Protein AF-A0A536ZQW8-F1 (afdb_monomer_lite)

Secondary structure (DSSP, 8-state):
----HHHHHHHHHHHHHHHHHHHHHHHHHHHHHHT--HHHHHT--SSTTSPPHHHH-

Sequence (57 aa):
MTISMYQASTPRFATMLRNLSTLIDKAEAHCAAKKIEPVALTAARLFPDMFPFTRQV

Radius of gyration: 15.78 Å; chains: 1; bounding box: 28×25×48 Å

Structure (mmCIF, N/CA/C/O backbone):
data_AF-A0A536ZQW8-F1
#
_entry.id   AF-A0A536ZQW8-F1
#
loop_
_atom_site.group_PDB
_atom_site.id
_atom_site.type_symbo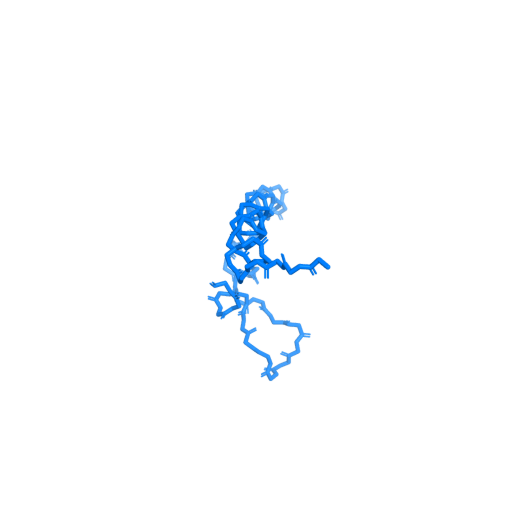l
_atom_site.label_atom_id
_atom_site.label_alt_id
_atom_site.label_comp_id
_atom_site.label_asym_id
_atom_site.label_entity_id
_atom_site.label_seq_id
_atom_site.pdbx_PDB_ins_code
_atom_site.Cartn_x
_atom_site.Cartn_y
_atom_site.Cartn_z
_atom_site.occupancy
_atom_site.B_iso_or_equiv
_atom_site.auth_seq_id
_atom_site.auth_comp_id
_atom_site.auth_asym_id
_atom_site.auth_atom_id
_atom_site.pdbx_PDB_model_num
ATOM 1 N N . MET A 1 1 ? -9.450 5.480 33.748 1.00 68.81 1 MET A N 1
ATOM 2 C CA . MET A 1 1 ? -10.098 5.791 32.456 1.00 68.81 1 MET A CA 1
ATOM 3 C C . MET A 1 1 ? -10.150 4.522 31.630 1.00 68.81 1 MET A C 1
ATOM 5 O O . MET A 1 1 ? -9.108 3.904 31.452 1.00 68.81 1 MET A O 1
ATOM 9 N N . THR A 1 2 ? -11.332 4.114 31.178 1.00 85.00 2 THR A N 1
ATOM 10 C CA . THR A 1 2 ? -11.523 2.974 30.272 1.00 85.00 2 THR A CA 1
ATOM 11 C C . THR A 1 2 ? -11.748 3.503 28.858 1.00 85.00 2 THR A C 1
ATOM 13 O O . THR A 1 2 ? -12.532 4.427 28.659 1.00 85.00 2 THR A O 1
ATOM 16 N N . ILE A 1 3 ? -11.036 2.948 27.879 1.00 90.94 3 ILE A N 1
ATOM 17 C CA . ILE A 1 3 ? -11.277 3.216 26.456 1.00 90.94 3 ILE A CA 1
ATOM 18 C C . ILE A 1 3 ? -11.918 1.980 25.836 1.00 90.94 3 ILE A C 1
ATOM 20 O O . ILE A 1 3 ? -11.562 0.853 26.183 1.00 90.94 3 ILE A O 1
ATOM 24 N N . SER A 1 4 ? -12.872 2.176 24.930 1.00 95.75 4 SER A N 1
ATOM 25 C CA . SER A 1 4 ? -13.433 1.060 24.164 1.00 95.75 4 SER A CA 1
ATOM 26 C C . SER A 1 4 ? -12.423 0.540 23.136 1.00 95.75 4 SER A C 1
ATOM 28 O O . SER A 1 4 ? -11.582 1.292 22.637 1.00 95.75 4 SER A O 1
ATOM 30 N N . MET A 1 5 ? -12.553 -0.731 22.747 1.00 94.69 5 MET A N 1
ATOM 31 C CA . MET A 1 5 ? -11.762 -1.304 21.648 1.00 94.69 5 MET A CA 1
ATOM 32 C C . MET A 1 5 ? -11.939 -0.527 20.339 1.00 94.69 5 MET A C 1
ATOM 34 O O . MET A 1 5 ? -10.983 -0.341 19.592 1.00 94.69 5 MET A O 1
ATOM 38 N N . TYR A 1 6 ? -13.137 0.007 20.089 1.00 95.56 6 TYR A N 1
ATOM 39 C CA . TYR A 1 6 ? -13.382 0.866 18.935 1.00 95.56 6 TYR A CA 1
ATOM 40 C C . TYR A 1 6 ? -12.513 2.128 18.976 1.00 95.56 6 TYR A C 1
ATOM 42 O O . TYR A 1 6 ? -11.827 2.430 18.003 1.00 95.56 6 TYR A O 1
ATOM 50 N N . GLN A 1 7 ? -12.495 2.838 20.109 1.00 92.56 7 GLN A N 1
ATOM 51 C CA . GLN A 1 7 ? -11.679 4.046 20.281 1.00 92.56 7 GLN A CA 1
ATOM 52 C C . GLN A 1 7 ? -10.178 3.745 20.197 1.00 92.56 7 GLN A C 1
ATOM 54 O O . GLN A 1 7 ? -9.419 4.572 19.695 1.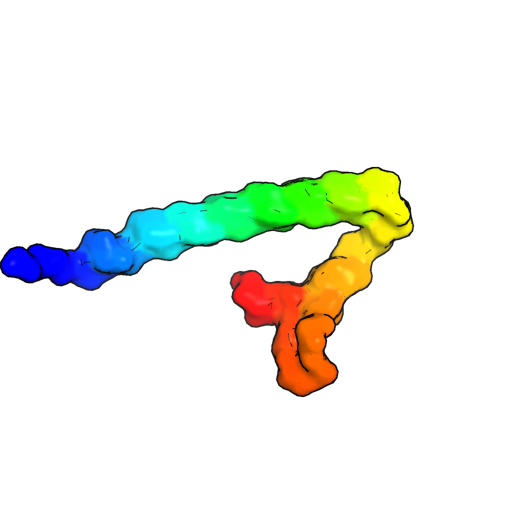00 92.56 7 GLN A O 1
ATOM 59 N N . ALA A 1 8 ? -9.751 2.565 20.654 1.00 93.19 8 ALA A N 1
ATOM 60 C CA . ALA A 1 8 ? -8.356 2.144 20.598 1.00 93.19 8 ALA A CA 1
ATOM 61 C C . ALA A 1 8 ? -7.884 1.775 19.176 1.00 93.19 8 ALA A C 1
ATOM 63 O O . ALA A 1 8 ? -6.712 1.988 18.853 1.00 93.19 8 ALA A O 1
ATOM 64 N N . SER A 1 9 ? -8.771 1.234 18.332 1.00 96.06 9 SER A N 1
ATOM 65 C CA . SER A 1 9 ? -8.377 0.546 17.094 1.00 96.06 9 SER A CA 1
ATOM 66 C C . SER A 1 9 ? -8.918 1.192 15.821 1.00 96.06 9 SER A C 1
ATOM 68 O O . SER A 1 9 ? -8.135 1.626 14.977 1.00 96.06 9 SER A O 1
ATOM 70 N N . THR A 1 10 ? -10.237 1.289 15.658 1.00 97.06 10 THR A N 1
ATOM 71 C CA . THR A 1 10 ? -10.869 1.593 14.362 1.00 97.06 10 THR A CA 1
ATOM 72 C C . THR A 1 10 ? -10.405 2.904 13.713 1.00 97.06 10 THR A C 1
ATOM 74 O O . THR A 1 10 ? -9.929 2.857 12.574 1.00 97.06 10 THR A O 1
ATOM 77 N N . PRO A 1 11 ? -10.459 4.076 14.383 1.00 96.56 11 PRO A N 1
ATOM 78 C CA . PRO A 1 11 ? -10.023 5.326 13.758 1.00 96.56 11 PRO A CA 1
ATOM 79 C C . PRO A 1 11 ? -8.513 5.336 13.483 1.00 96.56 11 PRO A C 1
ATOM 81 O O . PRO A 1 11 ? -8.045 5.985 12.542 1.00 96.56 11 PRO A O 1
ATOM 84 N N . ARG A 1 12 ? -7.741 4.586 14.277 1.00 95.94 12 ARG A N 1
ATOM 85 C CA . ARG A 1 12 ? -6.288 4.496 14.153 1.00 95.94 12 ARG A CA 1
ATOM 86 C C . ARG A 1 12 ? -5.892 3.638 12.955 1.00 95.94 12 ARG A C 1
ATOM 88 O O 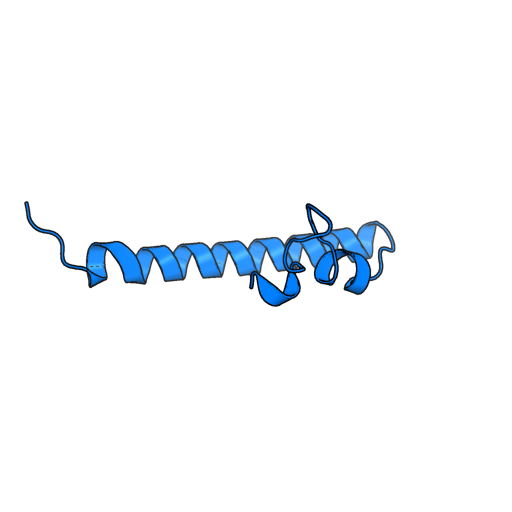. ARG A 1 12 ? -5.122 4.111 12.123 1.00 95.94 12 ARG A O 1
ATOM 95 N N . PHE A 1 13 ? -6.492 2.459 12.791 1.00 97.56 13 PHE A N 1
ATOM 96 C CA . PHE A 1 13 ? -6.303 1.621 11.604 1.00 97.56 13 PHE A CA 1
ATOM 97 C C . PHE A 1 13 ? -6.771 2.322 10.330 1.00 97.56 13 PHE A C 1
ATOM 99 O O . PHE A 1 13 ? -6.027 2.353 9.354 1.00 97.56 13 PHE A O 1
ATOM 106 N N . ALA A 1 14 ? -7.925 2.995 10.354 1.00 98.12 14 ALA A N 1
ATOM 107 C CA . ALA A 1 14 ? -8.389 3.776 9.207 1.00 98.12 14 ALA A CA 1
ATOM 108 C C . ALA A 1 14 ? -7.408 4.899 8.817 1.00 98.12 14 ALA A C 1
ATOM 110 O O . ALA A 1 14 ? -7.261 5.221 7.640 1.00 98.12 14 ALA A O 1
ATOM 111 N N . THR A 1 15 ? -6.737 5.518 9.791 1.00 98.12 15 THR A N 1
ATOM 112 C CA . THR A 1 15 ? -5.698 6.527 9.526 1.00 98.12 15 THR A CA 1
ATOM 113 C C . THR A 1 15 ? -4.433 5.893 8.952 1.00 98.12 15 THR A C 1
ATOM 115 O O . THR A 1 15 ? -3.895 6.396 7.970 1.00 98.12 15 THR A O 1
ATOM 118 N N . MET A 1 16 ? -3.982 4.767 9.509 1.00 98.19 16 MET A N 1
ATOM 119 C CA . MET A 1 16 ? -2.799 4.063 9.006 1.00 98.19 16 MET A CA 1
ATOM 120 C C . MET A 1 16 ? -2.992 3.546 7.575 1.00 98.19 16 MET A C 1
ATOM 122 O O . MET A 1 16 ? -2.090 3.709 6.760 1.00 98.19 16 MET A O 1
ATOM 126 N N . LEU A 1 17 ? -4.169 3.006 7.243 1.00 98.31 17 LEU A N 1
ATOM 127 C CA . LEU A 1 17 ? -4.485 2.544 5.887 1.00 98.31 17 LEU A CA 1
ATOM 128 C C . LEU A 1 17 ? -4.540 3.701 4.879 1.00 98.31 17 LEU A C 1
ATOM 130 O O . LEU A 1 17 ? -4.017 3.574 3.775 1.00 98.31 17 LEU A O 1
ATOM 134 N N . ARG A 1 18 ? -5.090 4.862 5.266 1.00 98.56 18 ARG A N 1
ATOM 135 C CA . ARG A 1 18 ? -5.033 6.075 4.428 1.00 98.56 18 ARG A CA 1
ATOM 136 C C . ARG A 1 18 ? -3.594 6.520 4.182 1.00 98.56 18 ARG A C 1
ATOM 138 O O . ARG A 1 18 ? -3.230 6.792 3.045 1.00 98.56 18 ARG A O 1
ATOM 145 N N . ASN A 1 19 ? -2.762 6.534 5.221 1.00 98.56 19 ASN A N 1
ATOM 146 C CA . ASN A 1 19 ? -1.347 6.870 5.076 1.00 98.56 19 ASN A CA 1
ATOM 147 C C . ASN A 1 19 ? -0.624 5.876 4.154 1.00 98.56 19 ASN A C 1
ATOM 149 O O . ASN A 1 19 ? 0.147 6.302 3.299 1.00 98.56 19 ASN A O 1
ATOM 153 N N . LEU A 1 20 ? -0.902 4.574 4.281 1.00 98.38 20 LEU A N 1
ATOM 154 C CA . LEU A 1 20 ? -0.353 3.546 3.396 1.00 98.38 20 LEU A CA 1
ATOM 155 C C . LEU A 1 20 ? -0.745 3.789 1.933 1.00 98.38 20 LEU A C 1
ATOM 157 O O . LEU A 1 20 ? 0.132 3.768 1.076 1.00 98.38 20 LEU A O 1
ATOM 161 N N . SER A 1 21 ? -2.012 4.116 1.657 1.00 98.44 21 SER A N 1
ATOM 162 C CA . SER A 1 21 ? -2.456 4.509 0.310 1.00 98.44 21 SER A CA 1
ATOM 163 C C . SER A 1 21 ? -1.615 5.666 -0.238 1.00 98.44 21 SER A C 1
ATOM 165 O O . SER A 1 21 ? -1.055 5.555 -1.321 1.00 98.44 21 SER A O 1
ATOM 167 N N . THR A 1 22 ? -1.410 6.728 0.552 1.00 98.62 22 THR A N 1
ATOM 168 C CA . THR A 1 22 ? -0.598 7.878 0.101 1.00 98.62 22 THR A CA 1
ATOM 169 C C . THR A 1 22 ? 0.884 7.549 -0.102 1.00 98.62 22 THR A C 1
ATOM 171 O O . THR A 1 22 ? 1.582 8.242 -0.842 1.00 98.62 22 THR A O 1
ATOM 174 N N . LEU A 1 23 ? 1.405 6.522 0.576 1.00 98.25 23 LEU A N 1
ATOM 175 C CA . LEU A 1 23 ? 2.772 6.045 0.365 1.00 98.25 23 LEU A CA 1
ATOM 176 C C . LEU A 1 23 ? 2.881 5.253 -0.941 1.00 98.25 23 LEU A C 1
ATOM 178 O O . LEU A 1 23 ? 3.895 5.374 -1.626 1.00 98.25 23 LEU A O 1
ATOM 182 N N . ILE A 1 24 ? 1.844 4.492 -1.300 1.00 97.94 24 ILE A N 1
ATOM 183 C CA . 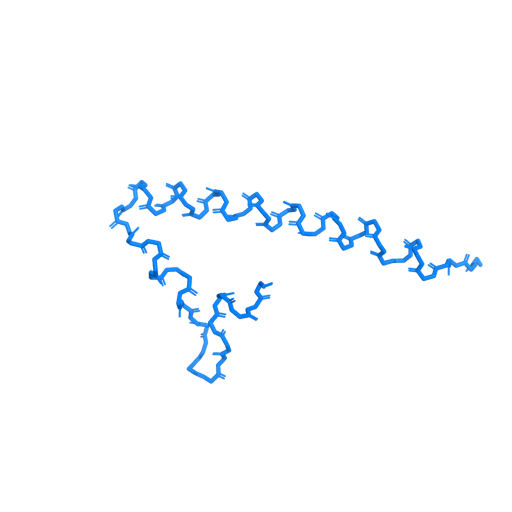ILE A 1 24 ? 1.774 3.767 -2.573 1.00 97.94 24 ILE A CA 1
ATOM 184 C C . ILE A 1 24 ? 1.719 4.755 -3.746 1.00 97.94 24 ILE A C 1
ATOM 186 O O . ILE A 1 24 ? 2.489 4.584 -4.688 1.00 97.94 24 ILE A O 1
ATOM 190 N N . ASP A 1 25 ? 0.951 5.845 -3.643 1.00 98.44 25 ASP A N 1
ATOM 191 C CA . ASP A 1 25 ? 0.930 6.907 -4.669 1.00 98.44 25 ASP A CA 1
ATOM 192 C C . ASP A 1 25 ? 2.337 7.498 -4.904 1.00 98.44 25 ASP A C 1
ATOM 194 O O . ASP A 1 25 ? 2.773 7.745 -6.030 1.00 98.44 25 ASP A O 1
ATOM 198 N N . LYS A 1 26 ? 3.108 7.689 -3.824 1.00 98.31 26 LYS A N 1
ATOM 199 C CA . LYS A 1 26 ? 4.504 8.150 -3.915 1.00 98.31 26 LYS A CA 1
ATOM 200 C C . LYS A 1 26 ? 5.425 7.095 -4.521 1.00 98.31 26 LYS A C 1
ATOM 202 O O . LYS A 1 26 ? 6.362 7.459 -5.232 1.00 98.31 26 LYS A O 1
ATOM 207 N N . ALA A 1 27 ? 5.195 5.817 -4.230 1.00 97.75 27 ALA A N 1
ATOM 208 C CA . ALA A 1 27 ? 5.961 4.722 -4.814 1.00 97.75 27 ALA A CA 1
ATOM 209 C C . ALA A 1 27 ? 5.724 4.634 -6.329 1.00 97.75 27 ALA A C 1
ATOM 211 O O . ALA A 1 27 ? 6.687 4.493 -7.081 1.00 97.75 27 ALA A O 1
ATOM 212 N N . GLU A 1 28 ? 4.484 4.815 -6.787 1.00 97.69 28 GLU A N 1
ATOM 213 C CA . GLU A 1 28 ? 4.153 4.901 -8.213 1.00 97.69 28 GLU A CA 1
ATOM 214 C C . GLU A 1 28 ? 4.853 6.092 -8.886 1.00 97.69 28 GLU A C 1
ATOM 216 O O . GLU A 1 28 ? 5.533 5.924 -9.903 1.00 97.69 28 GLU A O 1
ATOM 221 N N . ALA A 1 29 ? 4.792 7.283 -8.279 1.00 98.38 29 ALA A N 1
ATOM 222 C CA . ALA A 1 29 ? 5.501 8.459 -8.786 1.00 98.38 29 ALA A CA 1
ATOM 223 C C . ALA A 1 29 ? 7.027 8.244 -8.844 1.00 98.38 29 ALA A C 1
ATOM 225 O O . ALA A 1 29 ? 7.690 8.673 -9.793 1.00 98.38 29 ALA A O 1
ATOM 226 N N . HIS A 1 30 ? 7.597 7.549 -7.854 1.00 98.06 30 HIS A N 1
ATOM 227 C CA . HIS A 1 30 ? 9.007 7.168 -7.848 1.00 98.06 30 HIS A CA 1
ATOM 228 C C . HIS A 1 30 ? 9.343 6.200 -8.990 1.00 98.06 30 HIS A C 1
ATOM 230 O O . HIS A 1 30 ? 10.336 6.415 -9.693 1.00 98.06 30 HIS A O 1
ATOM 236 N N . CYS A 1 31 ? 8.509 5.178 -9.208 1.00 98.06 31 CYS A N 1
ATOM 237 C CA . CYS A 1 31 ? 8.639 4.244 -10.325 1.00 98.06 31 CYS A CA 1
ATOM 238 C C . CYS A 1 31 ? 8.672 4.975 -11.666 1.00 98.06 31 CYS A C 1
ATOM 240 O O . CYS A 1 31 ? 9.614 4.790 -12.441 1.00 98.06 31 CYS A O 1
ATOM 242 N N . ALA A 1 32 ? 7.709 5.869 -11.899 1.00 97.81 32 ALA A N 1
ATOM 243 C CA . ALA A 1 32 ? 7.633 6.666 -13.119 1.00 97.81 32 ALA A CA 1
ATOM 244 C C . ALA A 1 32 ? 8.882 7.547 -13.312 1.00 97.81 32 ALA A C 1
ATOM 246 O O . ALA A 1 32 ? 9.501 7.531 -14.377 1.00 97.81 32 ALA A O 1
ATOM 247 N N . ALA A 1 33 ? 9.313 8.263 -12.267 1.00 98.44 33 ALA A N 1
ATOM 248 C CA . ALA A 1 33 ? 10.473 9.155 -12.330 1.00 98.44 33 ALA A CA 1
ATOM 249 C C . ALA A 1 33 ? 11.803 8.418 -12.573 1.00 98.44 33 ALA A C 1
ATOM 251 O O . ALA A 1 33 ? 12.746 8.996 -13.122 1.00 98.44 33 ALA A O 1
ATOM 252 N N . LYS A 1 34 ? 11.905 7.155 -12.146 1.00 97.62 34 LYS A N 1
ATOM 253 C CA . LYS A 1 34 ? 13.128 6.345 -12.237 1.00 97.62 34 LYS A CA 1
ATOM 254 C C . LYS A 1 34 ? 13.080 5.263 -13.314 1.00 97.62 34 LYS A C 1
ATOM 256 O O . LYS A 1 34 ? 14.068 4.550 -13.461 1.00 97.62 34 LYS A O 1
ATOM 261 N N . LYS A 1 35 ? 11.988 5.171 -14.083 1.00 96.94 35 LYS A N 1
ATOM 262 C CA . LYS A 1 35 ? 11.749 4.104 -15.074 1.00 96.94 35 LYS A CA 1
ATOM 263 C C . LYS A 1 35 ? 11.871 2.705 -14.455 1.00 96.94 35 LYS A C 1
ATOM 265 O O . LYS A 1 35 ? 12.460 1.803 -15.044 1.00 96.94 35 LYS A O 1
ATOM 270 N N . ILE A 1 36 ? 11.360 2.556 -13.236 1.00 97.44 36 ILE A N 1
ATOM 271 C CA . ILE A 1 36 ? 11.289 1.273 -12.539 1.00 97.44 36 ILE A CA 1
ATOM 272 C C . ILE A 1 36 ? 9.918 0.677 -12.829 1.00 97.44 36 ILE A C 1
ATOM 274 O O . ILE A 1 36 ? 8.902 1.326 -12.589 1.00 97.44 36 ILE A O 1
ATOM 278 N N . GLU A 1 37 ? 9.889 -0.572 -13.282 1.00 97.50 37 GLU A N 1
ATOM 279 C CA . GLU A 1 37 ? 8.645 -1.325 -13.415 1.00 97.50 37 GLU A CA 1
ATOM 280 C C . GLU A 1 37 ? 7.968 -1.484 -12.040 1.00 97.50 37 GLU A C 1
ATOM 282 O O . GLU A 1 37 ? 8.606 -1.996 -11.114 1.00 97.50 37 GLU A O 1
ATOM 287 N N . PRO A 1 38 ? 6.685 -1.112 -11.867 1.00 96.25 38 PRO A N 1
ATOM 288 C CA . PRO A 1 38 ? 5.990 -1.214 -10.576 1.00 96.25 38 PRO A CA 1
ATOM 289 C C . PRO A 1 38 ? 6.008 -2.624 -9.967 1.00 96.25 38 PRO A C 1
ATOM 291 O O . PRO A 1 38 ? 5.995 -2.792 -8.742 1.00 96.25 38 PRO A O 1
ATOM 294 N N . VAL A 1 39 ? 6.097 -3.656 -10.815 1.00 96.75 39 VAL A N 1
ATOM 295 C CA . VAL A 1 39 ? 6.220 -5.052 -10.377 1.00 96.75 39 VAL A CA 1
ATOM 296 C C . VAL A 1 39 ? 7.474 -5.292 -9.529 1.00 96.75 39 VAL A C 1
ATOM 298 O O . VAL A 1 39 ? 7.442 -6.088 -8.593 1.00 96.75 39 VAL A O 1
ATOM 301 N N . ALA A 1 40 ? 8.565 -4.564 -9.792 1.00 96.69 40 ALA A N 1
ATOM 302 C CA . ALA A 1 40 ? 9.812 -4.700 -9.047 1.00 96.69 40 ALA A CA 1
ATOM 303 C C . ALA A 1 40 ? 9.640 -4.307 -7.571 1.00 96.69 40 ALA A C 1
ATOM 305 O O . ALA A 1 40 ? 10.194 -4.964 -6.695 1.00 96.69 40 ALA A O 1
ATOM 306 N N . LEU A 1 41 ? 8.836 -3.276 -7.287 1.00 96.25 41 LEU A N 1
ATOM 307 C CA . LEU A 1 41 ? 8.532 -2.829 -5.923 1.00 96.25 41 LEU A CA 1
ATOM 308 C C . LEU A 1 41 ? 7.478 -3.716 -5.249 1.00 96.25 41 LEU A C 1
ATOM 310 O O . LEU A 1 41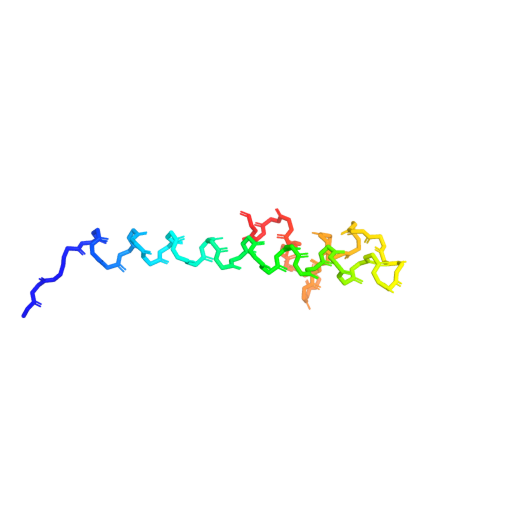 ? 7.625 -4.089 -4.088 1.00 96.25 41 LEU A O 1
ATOM 314 N N . THR A 1 42 ? 6.433 -4.104 -5.977 1.00 96.75 42 THR A N 1
ATOM 315 C CA . THR A 1 42 ? 5.320 -4.902 -5.429 1.00 96.75 42 THR A CA 1
ATOM 316 C C . THR A 1 42 ? 5.688 -6.366 -5.147 1.00 96.75 42 THR A C 1
ATOM 318 O O . THR A 1 42 ? 5.133 -6.981 -4.228 1.00 96.75 42 THR A O 1
ATOM 321 N N . ALA A 1 43 ? 6.657 -6.919 -5.881 1.00 97.44 43 ALA A N 1
ATOM 322 C CA . ALA A 1 43 ? 7.219 -8.248 -5.638 1.00 97.44 43 ALA A CA 1
ATOM 323 C C . ALA A 1 43 ? 8.419 -8.244 -4.670 1.00 97.44 43 ALA A C 1
ATOM 325 O O . ALA A 1 43 ? 8.867 -9.319 -4.258 1.00 97.44 43 ALA A O 1
ATOM 326 N N . ALA A 1 44 ? 8.937 -7.067 -4.295 1.00 97.25 44 ALA A N 1
ATOM 327 C CA . ALA A 1 44 ? 10.096 -6.948 -3.417 1.00 97.25 44 ALA A CA 1
ATOM 328 C C . ALA A 1 44 ? 9.835 -7.556 -2.031 1.00 97.25 44 ALA A C 1
ATOM 330 O O . ALA A 1 44 ? 8.723 -7.513 -1.494 1.00 97.25 44 ALA A O 1
ATOM 331 N N . ARG A 1 45 ? 10.904 -8.097 -1.442 1.00 97.88 45 ARG A N 1
ATOM 332 C CA . ARG A 1 45 ? 10.961 -8.657 -0.087 1.00 97.88 45 ARG A CA 1
ATOM 333 C C . ARG A 1 45 ? 12.168 -8.069 0.630 1.00 97.88 45 ARG A C 1
ATOM 335 O O . ARG A 1 45 ? 13.186 -7.814 -0.007 1.00 97.88 45 ARG A O 1
ATOM 342 N N . LEU A 1 46 ? 12.067 -7.892 1.946 1.00 97.00 46 LEU A N 1
ATOM 343 C CA . LEU A 1 46 ? 13.195 -7.418 2.757 1.00 97.00 46 LEU A CA 1
ATOM 344 C C . LEU A 1 46 ? 14.198 -8.537 3.072 1.00 97.00 46 LEU A C 1
ATOM 346 O O . LEU A 1 46 ? 15.390 -8.276 3.196 1.00 97.00 46 LEU A O 1
ATOM 350 N N . PHE A 1 47 ? 13.722 -9.780 3.168 1.00 98.06 47 PHE A N 1
ATOM 351 C CA . PHE A 1 47 ? 14.542 -10.976 3.348 1.00 98.06 47 PHE A CA 1
ATOM 352 C C . PHE A 1 47 ? 13.928 -12.152 2.559 1.00 98.06 47 PHE A C 1
ATOM 354 O O . PHE A 1 47 ? 12.715 -12.133 2.320 1.00 98.06 47 PHE A O 1
ATOM 361 N N . PRO A 1 48 ? 14.709 -13.159 2.113 1.00 96.56 48 PRO A N 1
ATOM 362 C CA . PRO A 1 48 ? 14.212 -14.210 1.215 1.00 96.56 48 PRO A CA 1
ATOM 363 C C . PRO A 1 48 ? 12.996 -15.003 1.722 1.00 96.56 48 PRO A C 1
ATOM 365 O O . PRO A 1 48 ? 12.149 -15.400 0.916 1.00 96.56 48 PRO A O 1
ATOM 368 N N . ASP A 1 49 ? 12.885 -15.202 3.035 1.00 97.50 49 ASP A N 1
ATOM 369 C CA . ASP A 1 49 ? 11.802 -15.954 3.683 1.00 97.50 49 ASP A CA 1
ATOM 370 C C . ASP A 1 49 ?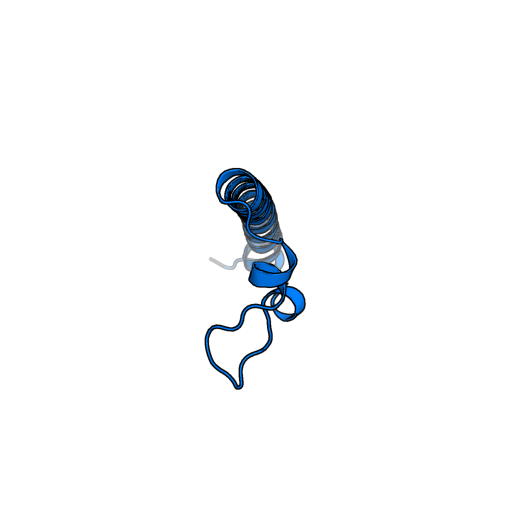 10.553 -15.109 4.016 1.00 97.50 49 ASP A C 1
ATOM 372 O O . ASP A 1 49 ? 9.532 -15.653 4.439 1.00 97.50 49 ASP A O 1
ATOM 376 N N . MET A 1 50 ? 10.591 -13.792 3.789 1.00 98.19 50 MET A N 1
ATOM 377 C CA . MET A 1 50 ? 9.476 -12.890 4.076 1.00 98.19 50 MET A CA 1
ATOM 378 C C . MET A 1 50 ? 8.452 -12.865 2.937 1.00 98.19 50 MET A C 1
ATOM 380 O O . MET A 1 50 ? 8.771 -13.075 1.763 1.00 98.19 50 MET A O 1
ATOM 384 N N . PHE A 1 51 ? 7.199 -12.533 3.264 1.00 98.44 51 PHE A N 1
ATOM 385 C CA . PHE A 1 51 ? 6.197 -12.263 2.234 1.00 98.44 51 PHE A CA 1
ATOM 386 C C . PHE A 1 51 ? 6.546 -11.001 1.424 1.00 98.44 51 PHE A C 1
ATOM 388 O O . PHE A 1 51 ? 7.047 -10.033 2.005 1.00 98.44 51 PHE A O 1
ATOM 395 N N . PRO A 1 52 ? 6.259 -10.990 0.104 1.00 98.12 52 PRO A N 1
ATOM 396 C CA . PRO A 1 52 ? 6.431 -9.803 -0.732 1.00 98.12 52 PRO A CA 1
ATOM 397 C C . PRO A 1 52 ? 5.475 -8.684 -0.316 1.00 98.12 52 PRO A C 1
ATOM 399 O O . PRO A 1 52 ? 4.458 -8.952 0.326 1.00 98.12 52 PRO A O 1
ATOM 402 N N . PHE A 1 53 ? 5.769 -7.445 -0.721 1.00 97.75 53 PHE A N 1
ATOM 403 C CA . PHE A 1 53 ? 4.955 -6.272 -0.376 1.00 97.75 53 PHE A CA 1
ATOM 404 C C . PHE A 1 53 ? 3.458 -6.467 -0.676 1.00 97.75 53 PHE A C 1
ATOM 406 O O . PHE A 1 53 ? 2.621 -6.170 0.168 1.00 97.75 53 PHE A O 1
ATOM 413 N N . THR A 1 54 ? 3.123 -7.089 -1.808 1.00 97.25 54 THR A N 1
ATOM 414 C CA . THR A 1 54 ? 1.743 -7.457 -2.203 1.00 97.25 54 THR A CA 1
ATOM 415 C C . THR A 1 54 ? 0.982 -8.355 -1.231 1.00 97.25 54 THR A C 1
ATOM 417 O O . THR A 1 54 ? -0.236 -8.419 -1.315 1.00 97.25 54 THR A O 1
ATOM 420 N N . ARG A 1 55 ? 1.670 -9.083 -0.349 1.00 97.88 55 ARG A N 1
ATOM 421 C CA . ARG A 1 55 ? 1.061 -9.922 0.698 1.00 97.88 55 ARG A CA 1
ATOM 422 C C . ARG A 1 55 ? 1.065 -9.257 2.074 1.00 97.88 55 ARG A C 1
ATOM 424 O O . ARG A 1 55 ? 0.422 -9.779 2.978 1.00 97.88 55 ARG A O 1
ATOM 431 N N . GLN A 1 56 ? 1.836 -8.184 2.243 1.00 96.94 56 GLN A N 1
ATOM 432 C CA . GLN A 1 56 ? 1.878 -7.382 3.470 1.00 96.94 56 GLN A CA 1
ATOM 433 C C . GLN A 1 56 ? 0.732 -6.360 3.522 1.00 96.94 56 GLN A C 1
ATOM 435 O O . GLN A 1 56 ? 0.353 -5.928 4.609 1.00 96.94 56 GLN A O 1
ATOM 440 N N . VAL A 1 57 ? 0.221 -5.970 2.350 1.00 94.88 57 VAL A N 1
ATOM 441 C CA . VAL A 1 57 ? -0.959 -5.115 2.150 1.00 94.88 57 VAL A CA 1
ATOM 442 C C . VAL A 1 57 ? -2.178 -5.991 1.903 1.00 94.88 57 VAL A C 1
ATOM 444 O O . VAL A 1 57 ? -3.233 -5.688 2.501 1.00 94.88 57 VAL A O 1
#

pLDDT: mean 96.45, std 4.29, range [68.81, 98.62]

Foldseek 3Di:
DDDDPCRVPVVVVVVVVVVVVVVVVVVVVVCVVVVNDSCCQQQDDPDPPDHGNVVVD